Protein AF-A0A396GQY4-F1 (afdb_monomer)

Organism: Medicago truncatula (NCBI:txid3880)

Sequence (165 aa):
MDILKERCLISILEGRIVMHDLIQEMGHEIVHQECVNDPGKRSRLWKPDDIYEVLRKNKGTDAIQCIFLDTCKIKKIELHVETFKKMHNLRIIQFYNPSSPSRINSNVILPTFLKILPDDLKFLRWDSFPQRSLPLEFCPENLVKLDMPHSRLEQLWEGDQLFAF

InterPro domains:
  IPR011713 Leucine-rich repeat 3 [PF07725] (142-161)
  IPR032675 Leucine-rich repeat domain superfamily [G3DSA:3.80.10.10] (48-161)
  IPR044974 Disease resistance protein, plants [PTHR11017] (2-157)
  IPR058192 Disease resistance protein Roq1-like, winged-helix domain [PF23282] (2-33)

Mean predicted aligned error: 5.59 Å

Structure (mmCIF, N/CA/C/O backbone):
data_AF-A0A396GQY4-F1
#
_entry.id   AF-A0A396GQY4-F1
#
loop_
_atom_site.group_PDB
_atom_site.id
_atom_site.type_symbol
_atom_site.label_atom_id
_atom_site.label_alt_id
_atom_site.label_comp_id
_atom_site.label_asym_id
_atom_site.label_entity_id
_atom_site.label_seq_id
_atom_site.pdbx_PDB_ins_code
_atom_site.Cartn_x
_atom_site.Cartn_y
_atom_site.Cartn_z
_atom_site.occupancy
_atom_site.B_iso_or_equiv
_atom_site.auth_seq_id
_atom_site.auth_comp_id
_atom_site.auth_asym_id
_atom_site.auth_atom_id
_atom_site.pdbx_PDB_model_num
ATOM 1 N N . MET A 1 1 ? -22.174 -11.633 2.726 1.00 84.44 1 MET A N 1
ATOM 2 C CA . MET A 1 1 ? -22.526 -10.215 2.471 1.00 84.44 1 MET A CA 1
ATOM 3 C C . MET A 1 1 ? -23.872 -9.856 3.090 1.00 84.44 1 MET A C 1
ATOM 5 O O . MET A 1 1 ? -24.057 -8.705 3.464 1.00 84.44 1 MET A O 1
ATOM 9 N N . ASP A 1 2 ? -24.771 -10.828 3.250 1.00 90.75 2 ASP A N 1
ATOM 10 C CA . ASP A 1 2 ? -26.166 -10.622 3.660 1.00 90.75 2 ASP A CA 1
ATOM 11 C C . ASP A 1 2 ? -26.303 -9.947 5.027 1.00 90.75 2 ASP A C 1
ATOM 13 O O . ASP A 1 2 ? -26.997 -8.945 5.134 1.00 90.75 2 ASP A O 1
ATOM 17 N N . ILE A 1 3 ? -25.502 -10.357 6.017 1.00 95.00 3 ILE A N 1
ATOM 18 C CA . ILE A 1 3 ? -25.486 -9.745 7.360 1.00 95.00 3 ILE A CA 1
ATOM 19 C C . ILE A 1 3 ? -25.203 -8.231 7.313 1.00 95.00 3 ILE A C 1
ATOM 21 O O . ILE A 1 3 ? -25.785 -7.457 8.069 1.00 95.00 3 ILE A O 1
ATOM 25 N N . LEU A 1 4 ? -24.299 -7.778 6.437 1.00 93.69 4 LEU A N 1
ATOM 26 C CA . LEU A 1 4 ? -23.965 -6.352 6.330 1.00 93.6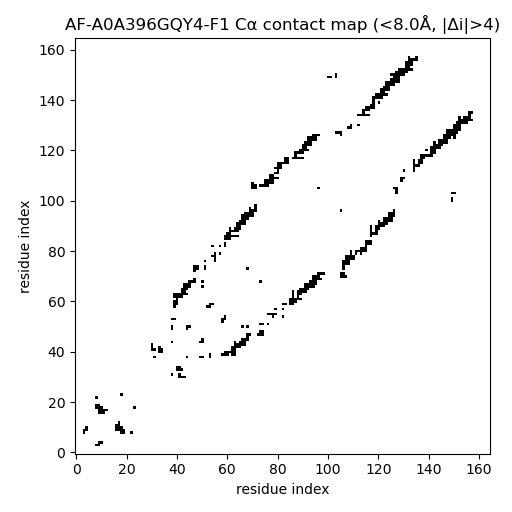9 4 LEU A CA 1
ATOM 27 C C . LEU A 1 4 ? -25.106 -5.556 5.681 1.00 93.69 4 LEU A C 1
ATOM 29 O O . LEU A 1 4 ? -25.333 -4.405 6.049 1.00 93.69 4 LEU A O 1
ATOM 33 N N . LYS A 1 5 ? -25.825 -6.177 4.738 1.00 92.25 5 LYS A N 1
ATOM 34 C CA . LYS A 1 5 ? -26.996 -5.597 4.075 1.00 92.25 5 LYS A CA 1
ATOM 35 C C . LYS A 1 5 ? -28.196 -5.530 5.025 1.00 92.25 5 LYS A C 1
ATOM 37 O O . LYS A 1 5 ? -28.841 -4.493 5.101 1.00 92.25 5 LYS A O 1
ATOM 42 N N . GLU A 1 6 ? -28.448 -6.592 5.788 1.00 94.75 6 GLU A N 1
ATOM 43 C CA . GLU A 1 6 ? -29.493 -6.652 6.824 1.00 94.75 6 GLU A CA 1
ATOM 44 C C . GLU A 1 6 ? -29.295 -5.592 7.911 1.00 94.75 6 GLU A C 1
ATOM 46 O O . GLU A 1 6 ? -30.260 -5.036 8.426 1.00 94.75 6 GLU A O 1
ATOM 51 N N . ARG A 1 7 ? -28.038 -5.271 8.234 1.00 93.31 7 ARG A N 1
ATOM 52 C CA . ARG A 1 7 ? -27.682 -4.213 9.191 1.00 93.31 7 ARG A CA 1
ATOM 53 C C . ARG A 1 7 ? -27.631 -2.811 8.576 1.00 93.31 7 ARG A C 1
ATOM 55 O O . ARG A 1 7 ? -27.166 -1.890 9.240 1.00 93.31 7 ARG A O 1
ATOM 62 N N . CYS A 1 8 ? -28.052 -2.649 7.321 1.00 90.06 8 CYS A N 1
ATOM 63 C CA . CYS A 1 8 ? -27.997 -1.387 6.576 1.00 90.06 8 CYS A CA 1
ATOM 64 C C . CYS A 1 8 ? -26.594 -0.746 6.534 1.00 90.06 8 CYS A C 1
ATOM 66 O O . CYS A 1 8 ? -26.471 0.464 6.354 1.00 90.06 8 CYS A O 1
ATOM 68 N N . LEU A 1 9 ? -25.526 -1.543 6.689 1.00 94.12 9 LEU A N 1
ATOM 69 C CA . LEU A 1 9 ? -24.147 -1.043 6.663 1.00 94.12 9 LEU A CA 1
ATOM 70 C C . LEU A 1 9 ? -23.629 -0.861 5.238 1.00 94.12 9 LEU A C 1
ATOM 72 O O . LEU A 1 9 ? -22.752 -0.038 4.984 1.00 94.12 9 LEU A O 1
ATOM 76 N N . ILE A 1 10 ? -24.172 -1.647 4.311 1.00 95.56 10 ILE A N 1
ATOM 77 C CA . ILE A 1 10 ? -23.881 -1.569 2.885 1.00 95.56 10 ILE A CA 1
ATOM 78 C C . ILE A 1 10 ? -25.174 -1.672 2.080 1.00 95.56 10 ILE A C 1
ATOM 80 O O . ILE A 1 10 ? -26.155 -2.275 2.510 1.00 95.56 10 ILE A O 1
ATOM 84 N N . SER A 1 11 ? -25.141 -1.130 0.872 1.00 94.38 11 SER A N 1
ATOM 85 C CA . SER A 1 11 ? -26.162 -1.285 -0.159 1.00 94.38 11 SER A CA 1
ATOM 86 C C . SER A 1 11 ? -25.523 -1.800 -1.444 1.00 94.38 11 SER A C 1
ATOM 88 O O . SER A 1 11 ? -24.313 -1.682 -1.631 1.00 94.38 11 SER A O 1
ATOM 90 N N . ILE A 1 12 ? -26.328 -2.380 -2.333 1.00 93.62 12 ILE A N 1
ATOM 91 C CA . ILE A 1 12 ? -25.877 -2.780 -3.668 1.00 93.62 12 ILE A CA 1
ATOM 92 C C . ILE A 1 12 ? -26.603 -1.902 -4.679 1.00 93.62 12 ILE A C 1
ATOM 94 O O . ILE A 1 12 ? -27.825 -1.984 -4.790 1.00 93.62 12 ILE A O 1
ATOM 98 N N . LEU A 1 13 ? -25.852 -1.076 -5.403 1.00 93.06 13 LEU A N 1
ATOM 99 C CA . LEU A 1 13 ? -26.356 -0.207 -6.463 1.00 93.06 13 LEU A CA 1
ATOM 100 C C . LEU A 1 13 ? -25.634 -0.571 -7.759 1.00 93.06 13 LEU A C 1
ATOM 102 O O . LEU A 1 13 ? -24.407 -0.551 -7.797 1.00 93.06 13 LEU A O 1
ATOM 106 N N . GLU A 1 14 ? -26.381 -0.954 -8.796 1.00 92.94 14 GLU A N 1
ATOM 107 C CA . GLU A 1 14 ? -25.821 -1.329 -10.110 1.00 92.94 14 GLU A CA 1
ATOM 108 C C . GLU A 1 14 ? -24.705 -2.395 -10.022 1.00 92.94 14 GLU A C 1
ATOM 110 O O . GLU A 1 14 ? -23.673 -2.319 -10.687 1.00 92.94 14 GLU A O 1
ATOM 115 N N . GLY A 1 15 ? -24.878 -3.383 -9.136 1.00 90.44 15 GLY A N 1
ATOM 116 C CA . GLY A 1 15 ? -23.888 -4.442 -8.901 1.00 90.44 15 GLY A CA 1
ATOM 117 C C . GLY A 1 15 ? -22.652 -4.008 -8.100 1.00 90.44 15 GLY A C 1
ATOM 118 O O . GLY A 1 15 ? -21.742 -4.811 -7.909 1.00 90.44 15 GLY A O 1
ATOM 119 N N . ARG A 1 16 ? -22.606 -2.766 -7.601 1.00 90.69 16 ARG A N 1
ATOM 120 C CA . ARG A 1 16 ? -21.515 -2.234 -6.773 1.00 90.69 16 ARG A CA 1
ATOM 121 C C . ARG A 1 16 ? -21.927 -2.145 -5.314 1.00 90.69 16 ARG A C 1
ATOM 123 O O . ARG A 1 16 ? -23.050 -1.760 -5.002 1.00 90.69 16 ARG A O 1
ATOM 130 N N . ILE A 1 17 ? -20.990 -2.455 -4.423 1.00 93.31 17 ILE A N 1
ATOM 131 C CA . ILE A 1 17 ? -21.160 -2.230 -2.988 1.00 93.31 17 ILE A CA 1
ATOM 132 C C . ILE A 1 17 ? -21.003 -0.733 -2.721 1.00 93.31 17 ILE A C 1
ATOM 134 O O . ILE A 1 17 ? -19.990 -0.137 -3.082 1.00 93.31 17 ILE A O 1
ATOM 138 N N . VAL A 1 18 ? -22.000 -0.143 -2.075 1.00 94.31 18 VAL A N 1
ATOM 139 C CA . VAL A 1 18 ? -22.020 1.256 -1.649 1.00 94.31 18 VAL A CA 1
ATOM 140 C C . VAL A 1 18 ? -22.153 1.292 -0.132 1.00 94.31 18 VAL A C 1
ATOM 142 O O . VAL A 1 18 ? -22.912 0.521 0.452 1.00 94.31 18 VAL A O 1
ATOM 145 N N . MET A 1 19 ? -21.410 2.185 0.510 1.00 95.38 19 MET A N 1
ATOM 146 C CA . MET A 1 19 ? -21.443 2.414 1.952 1.00 95.38 19 MET A CA 1
ATOM 147 C C . MET A 1 19 ? -21.691 3.901 2.198 1.00 95.38 19 MET A C 1
ATOM 149 O O . MET A 1 19 ? -21.119 4.729 1.490 1.00 95.38 19 MET A O 1
ATOM 153 N N . HIS A 1 20 ? -22.528 4.236 3.179 1.00 94.44 20 HIS A N 1
ATOM 154 C CA . HIS A 1 20 ? -22.770 5.625 3.577 1.00 94.44 20 HIS A CA 1
ATOM 155 C C . HIS A 1 20 ? -21.469 6.267 4.085 1.00 94.44 20 HIS A C 1
ATOM 157 O O . HIS A 1 20 ? -20.680 5.595 4.751 1.00 94.44 20 HIS A O 1
ATOM 163 N N . ASP A 1 21 ? -21.245 7.549 3.799 1.00 94.94 21 ASP A N 1
ATOM 164 C CA . ASP A 1 21 ? -20.024 8.277 4.180 1.00 94.94 21 ASP A CA 1
ATOM 165 C C . ASP A 1 21 ? -19.718 8.187 5.686 1.00 94.94 21 ASP A C 1
ATOM 167 O O . ASP A 1 21 ? -18.624 7.771 6.041 1.00 94.94 21 ASP A O 1
ATOM 171 N N . LEU A 1 22 ? -20.696 8.406 6.569 1.00 95.69 22 LEU A N 1
ATOM 172 C CA . LEU A 1 22 ? -20.559 8.249 8.024 1.00 95.69 22 LEU A CA 1
ATOM 173 C C . LEU A 1 22 ? -20.073 6.853 8.458 1.00 95.69 22 LEU A C 1
ATOM 175 O O . LEU A 1 22 ? -19.315 6.723 9.417 1.00 95.69 22 LEU A O 1
ATOM 179 N N . ILE A 1 23 ? -20.479 5.788 7.759 1.00 95.44 23 ILE A N 1
ATOM 180 C CA . ILE A 1 23 ? -20.015 4.423 8.060 1.00 95.44 23 ILE A CA 1
ATOM 181 C C . ILE A 1 23 ? -18.573 4.242 7.578 1.00 95.44 23 ILE A C 1
ATOM 183 O O . ILE A 1 23 ? -17.767 3.617 8.270 1.00 95.44 23 ILE A O 1
ATOM 187 N N . GLN A 1 24 ? -18.231 4.818 6.422 1.00 94.75 24 GLN A N 1
ATOM 188 C CA . GLN A 1 24 ? -16.850 4.844 5.940 1.00 94.75 24 GLN A CA 1
ATOM 189 C C . GLN A 1 24 ? -15.954 5.626 6.907 1.00 94.75 24 GLN A C 1
ATOM 191 O O . GLN A 1 24 ? -14.886 5.140 7.262 1.00 94.75 24 GLN A O 1
ATOM 196 N N . GLU A 1 25 ? -16.398 6.792 7.381 1.00 96.19 25 GLU A N 1
ATOM 197 C CA . GLU A 1 25 ? -15.702 7.614 8.375 1.00 96.19 25 GLU A CA 1
ATOM 198 C C . GLU A 1 25 ? -15.485 6.859 9.685 1.00 96.19 25 GLU A C 1
ATOM 200 O O . GLU A 1 25 ? -14.369 6.838 10.198 1.00 96.19 25 GLU A O 1
ATOM 205 N N . MET A 1 26 ? -16.502 6.152 10.179 1.00 96.31 26 MET A N 1
ATOM 206 C CA . MET A 1 26 ? -16.355 5.277 11.343 1.00 96.31 26 MET A CA 1
ATOM 207 C C . MET A 1 26 ? -15.311 4.174 11.100 1.00 96.31 26 MET A C 1
ATOM 209 O O . MET A 1 26 ? -14.458 3.929 11.952 1.00 96.31 26 MET A O 1
ATOM 213 N N . GLY A 1 27 ? -15.336 3.517 9.936 1.00 95.69 27 GLY A N 1
ATOM 214 C CA . GLY A 1 27 ? -14.338 2.506 9.571 1.00 95.69 27 GLY A CA 1
ATOM 215 C C . GLY A 1 27 ? -12.918 3.075 9.469 1.00 95.69 27 GLY A C 1
ATOM 216 O O . GLY A 1 27 ? -11.957 2.447 9.918 1.00 95.69 27 GLY A O 1
ATOM 217 N N . HIS A 1 28 ? -12.791 4.282 8.919 1.00 96.00 28 HIS A N 1
ATOM 218 C CA . HIS A 1 28 ? -11.543 5.032 8.850 1.00 96.00 28 HIS A CA 1
ATOM 219 C C . HIS A 1 28 ? -11.009 5.378 10.241 1.00 96.00 28 HIS A C 1
ATOM 221 O O . HIS A 1 28 ? -9.807 5.246 10.478 1.00 96.00 28 HIS A O 1
ATOM 227 N N . GLU A 1 29 ? -11.885 5.778 11.161 1.00 97.62 29 GLU A N 1
ATOM 228 C CA . GLU A 1 29 ? -11.510 6.117 12.530 1.00 97.62 29 GLU A CA 1
ATOM 229 C C . GLU A 1 29 ? -11.021 4.890 13.305 1.00 97.62 29 GLU A C 1
ATOM 231 O O . GLU A 1 29 ? -9.983 4.955 13.955 1.00 97.62 29 GLU A O 1
ATOM 236 N N . ILE A 1 30 ? -11.675 3.733 13.156 1.00 98.25 30 ILE A N 1
ATOM 237 C CA . ILE A 1 30 ? -11.219 2.475 13.775 1.00 98.25 30 ILE A CA 1
ATOM 238 C C . ILE A 1 30 ? -9.768 2.165 13.388 1.00 98.25 30 ILE A C 1
ATOM 240 O O . ILE A 1 30 ? -8.945 1.854 14.245 1.00 98.25 30 ILE A O 1
ATOM 244 N N . VAL A 1 31 ? -9.433 2.288 12.102 1.00 98.06 31 VAL A N 1
ATOM 245 C CA . VAL A 1 31 ? -8.065 2.046 11.628 1.00 98.06 31 VAL A CA 1
ATOM 246 C C . VAL A 1 31 ? -7.107 3.159 12.063 1.00 98.06 31 VAL A C 1
ATOM 248 O O . VAL A 1 31 ? -5.941 2.892 12.344 1.00 98.06 31 VAL A O 1
ATOM 251 N N . HIS A 1 32 ? -7.565 4.410 12.147 1.00 97.38 32 HIS A N 1
ATOM 252 C CA . HIS A 1 32 ? -6.754 5.495 12.698 1.00 97.38 32 HIS A CA 1
ATOM 253 C C . HIS A 1 32 ? -6.345 5.209 14.153 1.00 97.38 32 HIS A C 1
ATOM 255 O O . HIS A 1 32 ? -5.182 5.412 14.508 1.00 97.38 32 HIS A O 1
ATOM 261 N N . GLN A 1 33 ? -7.265 4.659 14.951 1.00 98.06 33 GLN A N 1
ATOM 262 C CA . GLN A 1 33 ? -7.047 4.292 16.352 1.00 98.06 33 GLN A CA 1
ATOM 263 C C . GLN A 1 33 ? -6.117 3.085 16.551 1.00 98.06 33 GLN A C 1
ATOM 265 O O . GLN A 1 33 ? -5.544 2.951 17.630 1.00 98.06 33 GLN A O 1
ATOM 270 N N . GLU A 1 34 ? -5.883 2.247 15.532 1.00 98.12 34 GLU A N 1
ATOM 271 C CA . GLU A 1 34 ? -4.867 1.180 15.609 1.00 98.12 34 GLU A CA 1
ATOM 272 C C . GLU A 1 34 ? -3.479 1.756 15.939 1.00 98.12 34 GLU A C 1
ATOM 274 O O . GLU A 1 34 ? -2.725 1.179 16.724 1.00 98.12 34 GLU A O 1
ATOM 279 N N . CYS A 1 35 ? -3.148 2.926 15.376 1.00 97.50 35 CYS A N 1
ATOM 280 C CA . CYS A 1 35 ? -2.005 3.720 15.810 1.00 97.50 35 CYS A CA 1
ATOM 281 C C . CYS A 1 35 ? -2.150 5.188 15.386 1.00 97.50 35 CYS A C 1
ATOM 283 O O . CYS A 1 35 ? -1.847 5.565 14.248 1.00 97.50 35 CYS A O 1
ATOM 285 N N . VAL A 1 36 ? -2.561 6.045 16.322 1.00 96.56 36 VAL A N 1
ATOM 286 C CA . VAL A 1 36 ? -2.820 7.471 16.053 1.00 96.56 36 VAL A CA 1
ATOM 287 C C . VAL A 1 36 ? -1.575 8.181 15.510 1.00 96.56 36 VAL A C 1
ATOM 289 O O . VAL A 1 36 ? -1.653 8.890 14.509 1.00 96.56 36 VAL A O 1
ATOM 292 N N . ASN A 1 37 ? -0.410 7.922 16.105 1.00 96.62 37 ASN A N 1
ATOM 293 C CA . ASN A 1 37 ? 0.820 8.675 15.832 1.00 96.62 37 ASN A CA 1
ATOM 294 C C . ASN A 1 37 ? 1.677 8.108 14.692 1.00 96.62 37 ASN A C 1
ATOM 296 O O . ASN A 1 37 ? 2.570 8.801 14.206 1.00 96.62 37 ASN A O 1
ATOM 300 N N . ASP A 1 38 ? 1.453 6.855 14.287 1.00 97.56 38 ASP A N 1
ATOM 301 C CA . ASP A 1 38 ? 2.287 6.187 13.288 1.00 97.56 38 ASP A CA 1
ATOM 302 C C . ASP A 1 38 ? 1.432 5.483 12.225 1.00 97.56 38 ASP A C 1
ATOM 304 O O . ASP A 1 38 ? 0.984 4.352 12.440 1.00 97.56 38 ASP A O 1
ATOM 308 N N . PRO A 1 39 ? 1.213 6.109 11.054 1.00 97.75 39 PRO A N 1
ATOM 309 C CA . PRO A 1 39 ? 0.490 5.465 9.962 1.00 97.75 39 PRO A CA 1
ATOM 310 C C . PRO A 1 39 ? 1.165 4.171 9.485 1.00 97.75 39 PRO A C 1
ATOM 312 O O . PRO A 1 39 ? 0.473 3.279 9.007 1.00 97.75 39 PRO A O 1
ATOM 315 N N . GLY A 1 40 ? 2.482 4.010 9.669 1.00 97.88 40 GLY A N 1
ATOM 316 C CA . GLY A 1 40 ? 3.203 2.797 9.275 1.00 97.88 40 GLY A CA 1
ATOM 317 C C . GLY A 1 40 ? 2.766 1.538 10.030 1.00 97.88 40 GLY A C 1
ATOM 318 O O . GLY A 1 40 ? 3.042 0.432 9.570 1.00 97.88 40 GLY A O 1
ATOM 319 N N . LYS A 1 41 ? 2.072 1.701 11.165 1.00 98.06 41 LYS A N 1
ATOM 320 C CA . LYS A 1 41 ? 1.576 0.623 12.035 1.00 98.06 41 LYS A CA 1
ATOM 321 C C . LYS A 1 41 ? 0.072 0.368 11.914 1.00 98.06 41 LYS A C 1
ATOM 323 O O . LYS A 1 41 ? -0.476 -0.393 12.704 1.00 98.06 41 LYS A O 1
ATOM 328 N N . ARG A 1 42 ? -0.601 1.008 10.956 1.00 98.56 42 ARG A N 1
ATOM 329 C CA . ARG A 1 42 ? -2.028 0.797 10.686 1.00 98.56 42 ARG A CA 1
ATOM 330 C C . ARG A 1 42 ? -2.216 -0.277 9.619 1.00 98.56 42 ARG A C 1
ATOM 332 O O . ARG A 1 42 ? -1.389 -0.437 8.727 1.00 98.56 42 ARG A O 1
ATOM 339 N N . SER A 1 4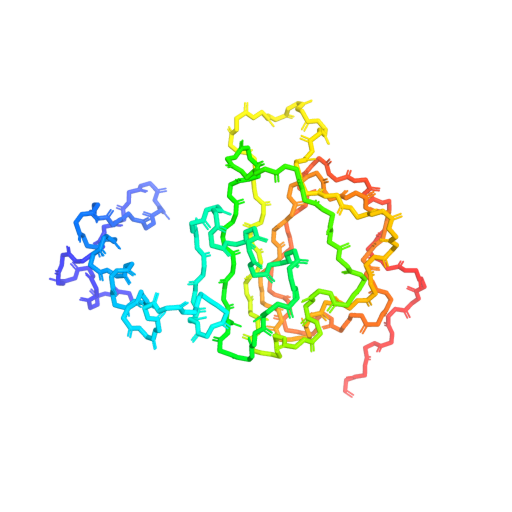3 ? -3.347 -0.961 9.668 1.00 98.38 43 SER A N 1
ATOM 340 C CA . SER A 1 43 ? -3.731 -2.033 8.756 1.00 98.38 43 SER A CA 1
ATOM 341 C C . SER A 1 43 ? -4.021 -1.545 7.345 1.00 98.38 43 SER A C 1
ATOM 343 O O . SER A 1 43 ? -3.814 -2.272 6.372 1.00 98.38 43 SER A O 1
ATOM 345 N N . ARG A 1 44 ? -4.520 -0.315 7.209 1.00 98.38 44 ARG A N 1
ATOM 346 C CA . ARG A 1 44 ? -4.976 0.252 5.938 1.00 98.38 44 ARG A CA 1
ATOM 347 C C . ARG A 1 44 ? -4.578 1.716 5.832 1.00 98.38 44 ARG A C 1
ATOM 349 O O . ARG A 1 44 ? -4.683 2.466 6.799 1.00 98.38 44 ARG A O 1
ATOM 356 N N . LEU A 1 45 ? -4.175 2.121 4.632 1.00 98.31 45 LEU A N 1
ATOM 357 C CA . LEU A 1 45 ? -3.827 3.500 4.310 1.00 98.31 45 LEU A CA 1
ATOM 358 C C . LEU A 1 45 ? -4.643 3.998 3.116 1.00 98.31 45 LEU A C 1
ATOM 360 O O . LEU A 1 45 ? -4.689 3.335 2.083 1.00 98.31 45 LEU A O 1
ATOM 364 N N . TRP A 1 46 ? -5.254 5.178 3.251 1.00 96.75 46 TRP A N 1
ATOM 365 C CA . TRP A 1 46 ? -5.981 5.863 2.166 1.00 96.75 46 TRP A CA 1
ATOM 366 C C . TRP A 1 46 ? -5.763 7.385 2.124 1.00 96.75 46 TRP A C 1
ATOM 368 O O . TRP A 1 46 ? -6.113 8.036 1.140 1.00 96.75 46 TRP A O 1
ATOM 378 N N . LYS A 1 47 ? -5.188 7.982 3.180 1.00 96.62 47 LYS A N 1
ATOM 379 C CA . LYS A 1 47 ? -4.872 9.417 3.227 1.00 96.62 47 LYS A CA 1
ATOM 380 C C . LYS A 1 47 ? -3.562 9.680 2.463 1.00 96.62 47 LYS A C 1
ATOM 382 O O . LYS A 1 47 ? -2.543 9.097 2.837 1.00 96.62 47 LYS A O 1
ATOM 387 N N . PRO A 1 48 ? -3.544 10.559 1.441 1.00 95.94 48 PRO A N 1
ATOM 388 C CA . PRO A 1 48 ? -2.347 10.797 0.629 1.00 95.94 48 PRO A CA 1
ATOM 389 C C . PRO A 1 48 ? -1.115 11.243 1.426 1.00 95.94 48 PRO A C 1
ATOM 391 O O . PRO A 1 48 ? -0.018 10.775 1.135 1.00 95.94 48 PRO A O 1
ATOM 394 N N . ASP A 1 49 ? -1.279 12.099 2.440 1.00 96.19 49 ASP A N 1
ATOM 395 C CA . ASP A 1 49 ? -0.158 12.567 3.270 1.00 96.19 49 ASP A CA 1
ATOM 396 C C . ASP A 1 49 ? 0.426 11.449 4.153 1.00 96.19 49 ASP A C 1
ATOM 398 O O . ASP A 1 49 ? 1.647 11.315 4.239 1.00 96.19 49 ASP A O 1
ATOM 402 N N . ASP A 1 50 ? -0.420 10.593 4.739 1.00 97.19 50 ASP A N 1
ATOM 403 C CA . ASP A 1 50 ? 0.031 9.432 5.521 1.00 97.19 50 ASP A CA 1
ATOM 404 C C . ASP A 1 50 ? 0.801 8.448 4.630 1.00 97.19 50 ASP A C 1
ATOM 406 O O . ASP A 1 50 ? 1.887 7.990 4.987 1.00 97.19 50 ASP A O 1
ATOM 410 N N . ILE A 1 51 ? 0.266 8.156 3.439 1.00 97.62 51 ILE A N 1
ATOM 411 C CA . ILE A 1 51 ? 0.915 7.281 2.455 1.00 97.62 51 ILE A CA 1
ATOM 412 C C . ILE A 1 51 ? 2.254 7.876 2.018 1.00 97.62 51 ILE A C 1
ATOM 414 O O . ILE A 1 51 ? 3.255 7.163 1.982 1.00 97.62 51 ILE A O 1
ATOM 418 N N . TYR A 1 52 ? 2.299 9.177 1.726 1.00 96.38 52 TYR A N 1
ATOM 419 C CA . TYR A 1 52 ? 3.532 9.863 1.350 1.00 96.38 52 TYR A CA 1
ATOM 420 C C . TYR A 1 52 ? 4.614 9.701 2.421 1.00 96.38 52 TYR A C 1
ATOM 422 O O . TYR A 1 52 ? 5.739 9.315 2.106 1.00 96.38 52 TYR A O 1
ATOM 430 N N . GLU A 1 53 ? 4.278 9.942 3.689 1.00 95.62 53 GLU A N 1
ATOM 431 C CA . GLU A 1 53 ? 5.221 9.808 4.800 1.00 95.62 53 GLU A CA 1
ATOM 432 C C . GLU A 1 53 ? 5.688 8.362 5.003 1.00 95.62 53 GLU A C 1
ATOM 434 O O . GLU A 1 53 ? 6.883 8.131 5.218 1.00 95.62 53 GLU A O 1
ATOM 439 N N . VAL A 1 54 ? 4.778 7.388 4.897 1.00 97.00 54 VAL A N 1
ATOM 440 C CA . VAL A 1 54 ? 5.099 5.959 5.036 1.00 97.00 54 VAL A CA 1
ATOM 441 C C . VAL A 1 54 ? 6.023 5.487 3.917 1.00 97.00 54 VAL A C 1
ATOM 443 O O . VAL A 1 54 ? 7.062 4.883 4.198 1.00 97.00 54 VAL A O 1
ATOM 446 N N . LEU A 1 55 ? 5.672 5.776 2.662 1.00 95.06 55 LEU A N 1
ATOM 447 C CA . LEU A 1 55 ? 6.411 5.303 1.494 1.00 95.06 55 LEU A CA 1
ATOM 448 C C . LEU A 1 55 ? 7.757 6.023 1.349 1.00 95.06 55 LEU A C 1
ATOM 450 O O . LEU A 1 55 ? 8.777 5.369 1.157 1.00 95.06 55 LEU A O 1
ATOM 454 N N . ARG A 1 56 ? 7.803 7.353 1.520 1.00 93.06 56 ARG A N 1
ATOM 455 C CA . ARG A 1 56 ? 9.036 8.141 1.329 1.00 93.06 56 ARG A CA 1
ATOM 456 C C . ARG A 1 56 ? 10.101 7.804 2.364 1.00 93.06 56 ARG A C 1
ATOM 458 O O . ARG A 1 56 ? 11.289 7.833 2.060 1.00 93.06 56 ARG A O 1
ATOM 465 N N . LYS A 1 57 ? 9.687 7.529 3.604 1.00 92.56 57 LYS A N 1
ATOM 466 C CA . LYS A 1 57 ? 10.598 7.214 4.715 1.00 92.56 57 LYS A CA 1
ATOM 467 C C . LYS A 1 57 ? 10.788 5.707 4.918 1.00 92.56 57 LYS A C 1
ATOM 469 O O . LYS A 1 57 ? 11.422 5.328 5.899 1.00 92.56 57 LYS A O 1
ATOM 474 N N . ASN A 1 58 ? 10.240 4.859 4.036 1.00 92.12 58 ASN A N 1
ATOM 475 C CA . ASN A 1 58 ? 10.239 3.396 4.169 1.00 92.12 58 ASN A CA 1
ATOM 476 C C . ASN A 1 58 ? 9.826 2.929 5.584 1.00 92.12 58 ASN A C 1
ATOM 478 O O . ASN A 1 58 ? 10.464 2.060 6.187 1.00 92.12 58 ASN A O 1
ATOM 482 N N . LYS A 1 59 ? 8.770 3.551 6.128 1.00 95.25 59 LYS A N 1
ATOM 483 C CA . LYS A 1 59 ? 8.212 3.278 7.467 1.00 95.25 59 LYS A CA 1
ATOM 484 C C . LYS A 1 59 ? 7.130 2.198 7.470 1.00 95.25 59 LYS A C 1
ATOM 486 O O . LYS A 1 59 ? 6.526 1.952 8.508 1.00 95.25 59 LYS A O 1
ATOM 491 N N . GLY A 1 60 ? 6.864 1.584 6.320 1.00 95.69 60 GLY A N 1
ATOM 492 C CA . GLY A 1 60 ? 5.933 0.468 6.239 1.00 95.69 60 GLY A CA 1
ATOM 493 C C . GLY A 1 60 ? 6.331 -0.669 7.167 1.00 95.69 60 GLY A C 1
ATOM 494 O O . GLY A 1 60 ? 7.519 -0.963 7.310 1.00 95.69 60 GLY A O 1
ATOM 495 N N . THR A 1 61 ? 5.330 -1.284 7.785 1.00 97.38 61 THR A N 1
ATOM 496 C CA . THR A 1 61 ? 5.498 -2.460 8.638 1.00 97.38 61 THR A CA 1
ATOM 497 C C . THR A 1 61 ? 4.527 -3.553 8.213 1.00 97.38 61 THR A C 1
ATOM 499 O O . THR A 1 61 ? 3.591 -3.300 7.450 1.00 97.38 61 THR A O 1
ATOM 502 N N . ASP A 1 62 ? 4.696 -4.740 8.785 1.00 97.19 62 ASP A N 1
ATOM 503 C CA . ASP A 1 62 ? 3.809 -5.888 8.587 1.00 97.19 62 ASP A CA 1
ATOM 504 C C . ASP A 1 62 ? 2.379 -5.656 9.074 1.00 97.19 62 ASP A C 1
ATOM 506 O O . ASP A 1 62 ? 1.498 -6.464 8.796 1.00 97.19 62 ASP A O 1
ATOM 510 N N . ALA A 1 63 ? 2.109 -4.558 9.784 1.00 98.06 63 ALA A N 1
ATOM 511 C CA . ALA A 1 63 ? 0.740 -4.172 10.083 1.00 98.06 63 ALA A CA 1
ATOM 512 C C . ALA A 1 63 ? -0.041 -3.843 8.801 1.00 98.06 63 ALA A C 1
ATOM 514 O O . ALA A 1 63 ? -1.224 -4.165 8.724 1.00 98.06 63 ALA A O 1
ATOM 515 N N . ILE A 1 64 ? 0.606 -3.232 7.799 1.00 98.50 64 ILE A N 1
ATOM 516 C CA . ILE A 1 64 ? -0.059 -2.727 6.595 1.00 98.50 64 ILE A CA 1
ATOM 517 C C . ILE A 1 64 ? -0.500 -3.891 5.710 1.00 98.50 64 ILE A C 1
ATOM 519 O O . ILE A 1 64 ? 0.313 -4.641 5.179 1.00 98.50 64 ILE A O 1
ATOM 523 N N . GLN A 1 65 ? -1.808 -3.970 5.483 1.00 98.44 65 GLN A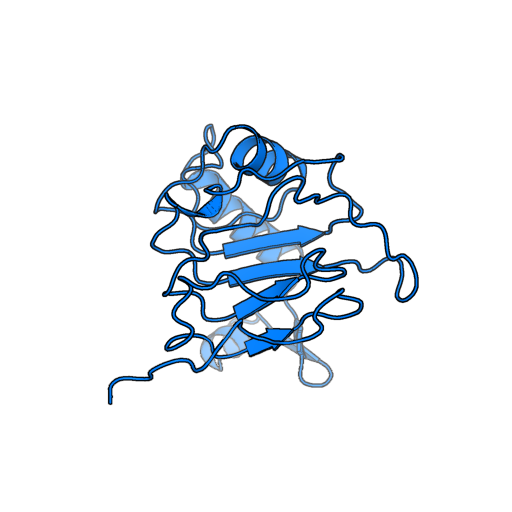 N 1
ATOM 524 C CA . GLN A 1 65 ? -2.443 -4.953 4.611 1.00 98.44 65 GLN A CA 1
ATOM 525 C C . GLN A 1 65 ? -2.971 -4.342 3.315 1.00 98.44 65 GLN A C 1
ATOM 527 O O . GLN A 1 65 ? -3.068 -5.045 2.309 1.00 98.44 65 GLN A O 1
ATOM 532 N N . CYS A 1 66 ? -3.344 -3.056 3.314 1.00 98.44 66 CYS A N 1
ATOM 533 C CA . CYS A 1 66 ? -3.868 -2.394 2.117 1.00 98.44 66 CYS A CA 1
ATOM 534 C C . CYS A 1 66 ? -3.378 -0.951 1.971 1.00 98.44 66 CYS A C 1
ATOM 536 O O . CYS A 1 66 ? -3.379 -0.188 2.941 1.00 98.44 66 CYS A O 1
ATOM 538 N N . ILE A 1 67 ? -3.079 -0.551 0.735 1.00 98.25 67 ILE A N 1
ATOM 539 C CA . ILE A 1 67 ? -2.767 0.834 0.376 1.00 98.25 67 ILE A CA 1
ATOM 540 C C . ILE A 1 67 ? -3.658 1.268 -0.788 1.00 98.25 67 ILE A C 1
ATOM 542 O O . ILE A 1 67 ? -3.583 0.713 -1.884 1.00 98.25 67 ILE A O 1
ATOM 546 N N . PHE A 1 68 ? -4.467 2.296 -0.550 1.00 97.38 68 PHE A N 1
ATOM 547 C CA . PHE A 1 68 ? -5.361 2.913 -1.523 1.00 97.38 68 PHE A CA 1
ATOM 548 C C . PHE A 1 68 ? -4.891 4.338 -1.799 1.00 97.38 68 PHE A C 1
ATOM 550 O O . PHE A 1 68 ? -4.981 5.207 -0.938 1.00 97.38 68 PHE A O 1
ATOM 557 N N . LEU A 1 69 ? -4.380 4.597 -2.997 1.00 96.25 69 LEU A N 1
ATOM 558 C CA . LEU A 1 69 ? -3.768 5.873 -3.334 1.00 96.25 69 LEU A CA 1
ATOM 559 C C . LEU A 1 69 ? -4.410 6.489 -4.571 1.00 96.25 69 LEU A C 1
ATOM 561 O O . LEU A 1 69 ? -4.227 6.009 -5.689 1.00 96.25 69 LEU A O 1
ATOM 565 N N . ASP A 1 70 ? -5.086 7.615 -4.362 1.00 93.31 70 ASP A N 1
ATOM 566 C CA . ASP A 1 70 ? -5.388 8.560 -5.431 1.00 93.31 70 ASP A CA 1
ATOM 567 C C . ASP A 1 70 ? -4.097 9.306 -5.795 1.00 93.31 70 ASP A C 1
ATOM 569 O O . ASP A 1 70 ? -3.651 10.227 -5.101 1.00 93.31 70 ASP A O 1
ATOM 573 N N . THR A 1 71 ? -3.472 8.876 -6.887 1.00 91.19 71 THR A N 1
ATOM 574 C CA . THR A 1 71 ? -2.177 9.397 -7.347 1.00 91.19 71 THR A CA 1
ATOM 575 C C . THR A 1 71 ? -2.233 10.870 -7.754 1.00 91.19 71 THR A C 1
ATOM 577 O O . THR A 1 71 ? -1.192 11.520 -7.805 1.00 91.19 71 THR A O 1
ATOM 580 N N . CYS A 1 72 ? -3.422 11.440 -7.980 1.00 87.25 72 CYS A N 1
ATOM 581 C CA . CYS A 1 72 ? -3.5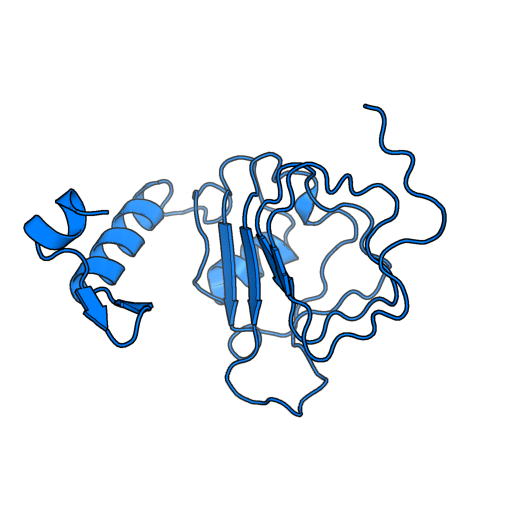76 12.868 -8.265 1.00 87.25 72 CYS A CA 1
ATOM 582 C C . CYS A 1 72 ? -3.485 13.741 -7.012 1.00 87.25 72 CYS A C 1
ATOM 584 O O . CYS A 1 72 ? -3.180 14.927 -7.116 1.00 87.25 72 CYS A O 1
ATOM 586 N N . LYS A 1 73 ? -3.748 13.169 -5.833 1.00 91.75 73 LYS A N 1
ATOM 587 C CA . LYS A 1 73 ? -3.791 13.906 -4.561 1.00 91.75 73 LYS A CA 1
ATOM 588 C C . LYS A 1 73 ? -2.497 13.828 -3.763 1.00 91.75 73 LYS A C 1
ATOM 590 O O . LYS A 1 73 ? -2.339 14.562 -2.792 1.00 91.75 73 LYS A O 1
ATOM 595 N N . ILE A 1 74 ? -1.577 12.946 -4.144 1.00 93.00 74 ILE A N 1
ATOM 596 C CA . ILE A 1 74 ? -0.281 12.825 -3.479 1.00 93.00 74 ILE A CA 1
ATOM 597 C C . ILE A 1 74 ? 0.742 13.782 -4.084 1.00 93.00 74 ILE A C 1
ATOM 599 O O . ILE A 1 74 ? 0.749 14.034 -5.290 1.00 93.00 74 ILE A O 1
ATOM 603 N N . LYS A 1 75 ? 1.641 14.291 -3.239 1.00 92.00 75 LYS A N 1
ATOM 604 C CA . LYS A 1 75 ? 2.855 14.981 -3.687 1.00 92.00 75 LYS A CA 1
ATOM 605 C C . LYS A 1 75 ? 3.721 14.017 -4.498 1.00 92.00 75 LYS A C 1
ATOM 607 O O . LYS A 1 75 ? 3.698 12.810 -4.268 1.00 92.00 75 LYS A O 1
ATOM 612 N N . LYS A 1 76 ? 4.520 14.560 -5.417 1.00 91.62 76 LYS A N 1
ATOM 613 C CA . LYS A 1 76 ? 5.490 13.776 -6.188 1.00 91.62 76 LYS A CA 1
ATOM 614 C C . LYS A 1 76 ? 6.388 12.979 -5.233 1.00 91.62 76 LYS A C 1
ATOM 616 O O . LYS A 1 76 ? 7.036 13.572 -4.372 1.00 91.62 76 LYS A O 1
ATOM 621 N N . ILE A 1 77 ? 6.399 11.659 -5.376 1.00 91.56 77 ILE A N 1
ATOM 622 C CA . ILE A 1 77 ? 7.135 10.728 -4.525 1.00 91.56 77 ILE A CA 1
ATOM 623 C C . ILE A 1 77 ? 7.938 9.753 -5.378 1.00 91.56 77 ILE A C 1
ATOM 625 O O . ILE A 1 77 ? 7.431 9.184 -6.342 1.00 91.56 77 ILE A O 1
ATOM 629 N N . GLU A 1 78 ? 9.193 9.557 -4.993 1.00 90.94 78 GLU A N 1
ATOM 630 C CA . GLU A 1 78 ? 10.064 8.531 -5.552 1.00 90.94 78 GLU A CA 1
ATOM 631 C C . GLU A 1 78 ? 10.068 7.334 -4.606 1.00 90.94 78 GLU A C 1
ATOM 633 O O . GLU A 1 78 ? 10.430 7.465 -3.434 1.00 90.94 78 GLU A O 1
ATOM 638 N N . LEU A 1 79 ? 9.615 6.181 -5.097 1.00 91.00 79 LEU A N 1
ATOM 639 C CA . LEU A 1 79 ? 9.637 4.950 -4.317 1.00 91.00 79 LEU A CA 1
ATOM 640 C C . LEU A 1 79 ? 11.033 4.331 -4.360 1.00 91.00 79 LEU A C 1
ATOM 642 O O . LEU A 1 79 ? 11.699 4.303 -5.397 1.00 91.00 79 LEU A O 1
ATOM 646 N N . HIS A 1 80 ? 11.459 3.810 -3.216 1.00 89.19 80 HIS A N 1
ATOM 647 C CA . HIS A 1 80 ? 12.689 3.049 -3.098 1.00 89.19 80 HIS A CA 1
ATOM 648 C C . HIS A 1 80 ? 12.489 1.636 -3.664 1.00 89.19 80 HIS A C 1
ATOM 650 O O . HIS A 1 80 ? 11.403 1.063 -3.587 1.00 89.19 80 HIS A O 1
ATOM 656 N N . VAL A 1 81 ? 13.560 1.021 -4.172 1.00 87.56 81 VAL A N 1
ATOM 657 C CA . VAL A 1 81 ? 13.507 -0.322 -4.789 1.00 87.56 81 VAL A CA 1
ATOM 658 C C . VAL A 1 81 ? 13.021 -1.426 -3.841 1.00 87.56 81 VAL A C 1
ATOM 660 O O . VAL A 1 81 ? 12.533 -2.456 -4.297 1.00 87.56 81 VAL A O 1
ATOM 663 N N . GLU A 1 82 ? 13.126 -1.185 -2.532 1.00 88.75 82 GLU A N 1
ATOM 664 C CA . GLU A 1 82 ? 12.689 -2.074 -1.447 1.00 88.75 82 GLU A CA 1
ATOM 665 C C . GLU A 1 82 ? 11.503 -1.505 -0.642 1.00 88.75 82 GLU A C 1
ATOM 667 O O . GLU A 1 82 ? 11.301 -1.894 0.507 1.00 88.75 82 GLU A O 1
ATOM 672 N N . THR A 1 83 ? 10.728 -0.556 -1.186 1.00 91.19 83 THR A N 1
ATOM 673 C CA . THR A 1 83 ? 9.664 0.137 -0.429 1.00 91.19 83 THR A CA 1
ATOM 674 C C . THR A 1 83 ? 8.671 -0.815 0.246 1.00 91.19 83 THR A C 1
ATOM 676 O O . THR A 1 83 ? 8.254 -0.554 1.374 1.00 91.19 83 THR A O 1
ATOM 679 N N . PHE A 1 84 ? 8.330 -1.935 -0.394 1.00 93.31 84 PHE A N 1
ATOM 680 C CA . PHE A 1 84 ? 7.370 -2.906 0.141 1.00 93.31 84 PHE A CA 1
ATOM 681 C C . PHE A 1 84 ? 8.012 -4.057 0.929 1.00 93.31 84 PHE A C 1
ATOM 683 O O . PHE A 1 84 ? 7.299 -4.890 1.477 1.00 93.31 84 PHE A O 1
ATOM 690 N N . LYS A 1 85 ? 9.346 -4.094 1.050 1.00 92.00 85 LYS A N 1
ATOM 691 C CA . LYS A 1 85 ? 10.087 -5.225 1.637 1.00 92.00 85 LYS A CA 1
ATOM 692 C C . LYS A 1 85 ? 9.711 -5.534 3.089 1.00 92.00 85 LYS A C 1
ATOM 694 O O . LYS A 1 85 ? 9.839 -6.675 3.498 1.00 92.00 85 LYS A O 1
ATOM 699 N N . LYS A 1 86 ? 9.274 -4.530 3.859 1.00 94.50 86 LYS A N 1
ATOM 700 C CA . LYS A 1 86 ? 8.881 -4.655 5.279 1.00 94.50 86 LYS A CA 1
ATOM 701 C C . LYS A 1 86 ? 7.367 -4.771 5.499 1.00 94.50 86 LYS A C 1
ATOM 703 O O . LYS A 1 86 ? 6.907 -4.557 6.613 1.00 94.50 86 LYS A O 1
ATOM 708 N N . MET A 1 87 ? 6.586 -4.946 4.434 1.00 96.31 87 MET A N 1
ATOM 709 C CA . MET A 1 87 ? 5.126 -5.029 4.499 1.00 96.31 87 MET A CA 1
ATOM 710 C C . MET A 1 87 ? 4.694 -6.440 4.091 1.00 96.31 87 MET A C 1
ATOM 712 O O . MET A 1 87 ? 4.032 -6.619 3.071 1.00 96.31 87 MET A O 1
ATOM 716 N N . HIS A 1 88 ? 5.112 -7.453 4.852 1.00 93.88 88 HIS A N 1
ATOM 717 C CA . HIS A 1 88 ? 4.937 -8.859 4.476 1.00 93.88 88 HIS A CA 1
ATOM 718 C C . HIS A 1 88 ? 3.458 -9.259 4.355 1.00 93.88 88 HIS A C 1
ATOM 720 O O . HIS A 1 88 ? 3.112 -10.054 3.494 1.00 93.88 88 HIS A O 1
ATOM 726 N N . ASN A 1 89 ? 2.567 -8.629 5.130 1.00 96.69 89 ASN A N 1
ATOM 727 C CA . ASN A 1 89 ? 1.122 -8.891 5.086 1.00 96.69 89 ASN A CA 1
ATOM 728 C C . ASN A 1 89 ? 0.359 -8.026 4.064 1.00 96.69 89 ASN A C 1
ATOM 730 O O . ASN A 1 89 ? -0.875 -7.944 4.124 1.00 96.69 89 ASN A O 1
ATOM 734 N N . LEU A 1 90 ? 1.055 -7.333 3.157 1.00 97.69 90 LEU A N 1
ATOM 735 C CA . LEU A 1 90 ? 0.423 -6.456 2.177 1.00 97.69 90 LEU A CA 1
ATOM 736 C C . LEU A 1 90 ? -0.308 -7.279 1.113 1.00 97.69 90 LEU A C 1
ATOM 738 O O . LEU A 1 90 ? 0.295 -7.993 0.322 1.00 97.69 90 LEU A O 1
ATOM 742 N N . ARG A 1 91 ? -1.631 -7.125 1.066 1.00 97.94 91 ARG A N 1
ATOM 743 C CA . ARG A 1 91 ? -2.528 -7.904 0.201 1.00 97.94 91 ARG A CA 1
ATOM 744 C C . ARG A 1 91 ? -3.154 -7.085 -0.918 1.00 97.94 91 ARG A C 1
ATOM 746 O O . ARG A 1 91 ? -3.603 -7.661 -1.909 1.00 97.94 91 ARG A O 1
ATOM 753 N N . ILE A 1 92 ? -3.248 -5.766 -0.750 1.00 98.44 92 ILE A N 1
ATOM 754 C CA . ILE A 1 92 ? -3.887 -4.868 -1.717 1.00 98.44 92 ILE A CA 1
ATOM 755 C C . ILE A 1 92 ? -3.019 -3.633 -1.933 1.00 98.44 92 ILE A C 1
ATOM 757 O O . ILE A 1 92 ? -2.791 -2.852 -1.008 1.00 98.44 92 ILE A O 1
ATOM 761 N N . ILE A 1 93 ? -2.615 -3.416 -3.180 1.00 97.69 93 ILE A N 1
ATOM 762 C CA . ILE A 1 93 ? -2.100 -2.133 -3.658 1.00 97.69 93 ILE A CA 1
ATOM 763 C C . ILE A 1 93 ? -3.080 -1.624 -4.705 1.00 97.69 93 ILE A C 1
ATOM 765 O O . ILE A 1 93 ? -3.364 -2.308 -5.687 1.00 97.69 93 ILE A O 1
ATOM 769 N N . GLN A 1 94 ? -3.605 -0.423 -4.495 1.00 97.19 94 GLN A N 1
ATOM 770 C CA . GLN A 1 94 ? -4.479 0.240 -5.448 1.00 97.19 94 GLN A CA 1
ATOM 771 C C . GLN A 1 94 ? -4.028 1.680 -5.643 1.00 97.19 94 GLN A C 1
ATOM 773 O O . GLN A 1 94 ? -4.468 2.586 -4.938 1.00 97.19 94 GLN A O 1
ATOM 778 N N . PHE A 1 95 ? -3.142 1.892 -6.609 1.00 95.31 95 PHE A N 1
ATOM 779 C CA . PHE A 1 95 ? -2.723 3.217 -7.049 1.00 95.31 95 PHE A CA 1
ATOM 780 C C . PHE A 1 95 ? -3.522 3.556 -8.297 1.00 95.31 95 PHE A C 1
ATOM 782 O O . PHE A 1 95 ? -3.366 2.911 -9.329 1.00 95.31 95 PHE A O 1
ATOM 789 N N . TYR A 1 96 ? -4.420 4.529 -8.184 1.00 92.50 96 TYR A N 1
ATOM 790 C CA . TYR A 1 96 ? -5.351 4.867 -9.251 1.00 92.50 96 TYR A CA 1
ATOM 791 C C . TYR A 1 96 ? -5.339 6.358 -9.569 1.00 92.50 96 TYR A C 1
ATOM 793 O O . TYR A 1 96 ? -4.932 7.193 -8.755 1.00 92.50 96 TYR A O 1
ATOM 801 N N . ASN A 1 97 ? -5.772 6.691 -10.780 1.00 88.88 97 ASN A N 1
ATOM 802 C CA . ASN A 1 97 ? -5.908 8.058 -11.252 1.00 88.88 97 ASN A CA 1
ATOM 803 C C . ASN A 1 97 ? -7.349 8.295 -11.737 1.00 88.88 97 ASN A C 1
ATOM 805 O O . ASN A 1 97 ? -7.690 7.915 -12.856 1.00 88.88 97 ASN A O 1
ATOM 809 N N . PRO A 1 98 ? -8.214 8.932 -10.925 1.00 82.62 98 PRO A N 1
ATOM 810 C CA . PRO A 1 98 ? -9.594 9.193 -11.324 1.00 82.62 98 PRO A CA 1
ATOM 811 C C . PRO A 1 98 ? -9.720 10.378 -12.295 1.00 82.62 98 PRO A C 1
ATOM 813 O O . PRO A 1 98 ? -10.723 10.495 -12.992 1.00 82.62 98 PRO A O 1
ATOM 816 N N . SER A 1 99 ? -8.727 11.275 -12.331 1.00 72.44 99 SER A N 1
ATOM 817 C CA . SER A 1 99 ? -8.844 12.583 -12.988 1.00 72.44 99 SER A CA 1
ATOM 818 C C . SER A 1 99 ? -8.410 12.583 -14.452 1.00 72.44 99 SER A C 1
ATOM 820 O O . SER A 1 99 ? -8.565 13.602 -15.127 1.00 72.44 99 SER A O 1
ATOM 822 N N . SER A 1 100 ? -7.838 11.494 -14.977 1.00 62.53 100 SER A N 1
ATOM 823 C CA . SER A 1 100 ? -7.501 11.451 -16.396 1.00 62.53 100 SER A CA 1
ATOM 824 C C . SER A 1 100 ? -7.250 10.041 -16.940 1.00 62.53 100 SER A C 1
ATOM 826 O O . SER A 1 100 ? -6.261 9.420 -16.558 1.00 62.53 100 SER A O 1
ATOM 828 N N . PRO A 1 101 ? -8.036 9.588 -17.932 1.00 55.50 101 PRO A N 1
ATOM 829 C CA . PRO A 1 101 ? -7.697 8.416 -18.742 1.00 55.50 101 PRO A CA 1
ATOM 830 C C . PRO A 1 101 ? -6.584 8.695 -19.778 1.00 55.50 101 PRO A C 1
ATOM 832 O O . PRO A 1 101 ? -6.276 7.838 -20.598 1.00 55.50 101 PRO A O 1
ATOM 835 N N . SER A 1 102 ? -5.998 9.901 -19.807 1.00 54.97 102 SER A N 1
ATOM 836 C CA . SER A 1 102 ? -5.011 10.321 -20.818 1.00 54.97 102 SER A CA 1
ATOM 837 C C . SER A 1 102 ? -3.721 10.928 -20.248 1.00 54.97 102 SER A C 1
ATOM 839 O O . SER A 1 102 ? -2.781 11.185 -21.002 1.00 54.97 102 SER A O 1
ATOM 841 N N . ARG A 1 103 ? -3.615 11.141 -18.927 1.00 56.88 103 ARG A N 1
ATOM 842 C CA . ARG A 1 103 ? -2.369 11.594 -18.287 1.00 56.88 103 ARG A CA 1
ATOM 843 C C . ARG A 1 103 ? -1.493 10.396 -17.934 1.00 56.88 103 ARG A C 1
ATOM 845 O O . ARG A 1 103 ? -1.730 9.685 -16.966 1.00 56.88 103 ARG A O 1
ATOM 852 N N . ILE A 1 104 ? -0.401 10.271 -18.679 1.00 58.16 104 ILE A N 1
ATOM 853 C CA . ILE A 1 104 ? 0.680 9.297 -18.457 1.00 58.16 104 ILE A CA 1
ATOM 854 C C . ILE A 1 104 ? 1.480 9.618 -17.174 1.00 58.16 104 ILE A C 1
ATOM 856 O O . ILE A 1 104 ? 2.231 8.790 -16.667 1.00 58.16 104 ILE A O 1
ATOM 860 N N . ASN A 1 105 ? 1.319 10.820 -16.612 1.00 64.62 105 ASN A N 1
ATOM 861 C CA . ASN A 1 105 ? 2.154 11.291 -15.512 1.00 64.62 105 ASN A CA 1
ATOM 862 C C . ASN A 1 105 ? 1.519 10.951 -14.160 1.00 64.62 105 ASN A C 1
ATOM 864 O O . ASN A 1 105 ? 0.595 11.629 -13.712 1.00 64.62 105 ASN A O 1
ATOM 868 N N . SER A 1 106 ? 2.043 9.908 -13.518 1.00 77.62 106 SER A N 1
ATOM 869 C CA . SER A 1 106 ? 1.799 9.609 -12.107 1.00 77.62 106 SER A CA 1
ATOM 870 C C . SER A 1 106 ? 2.700 10.470 -11.218 1.00 77.62 106 SER A C 1
ATOM 872 O O . SER A 1 106 ? 3.867 10.702 -11.541 1.00 77.62 106 SER A O 1
ATOM 874 N N . ASN A 1 107 ? 2.181 10.912 -10.069 1.00 85.56 107 ASN A N 1
ATOM 875 C CA . ASN A 1 107 ? 3.013 11.514 -9.021 1.00 85.56 107 ASN A CA 1
ATOM 876 C C . ASN A 1 107 ? 3.854 10.463 -8.278 1.00 85.56 107 ASN A C 1
ATOM 878 O O . ASN A 1 107 ? 4.727 10.832 -7.498 1.00 85.56 107 ASN A O 1
ATOM 882 N N . VAL A 1 108 ? 3.620 9.172 -8.522 1.00 86.81 108 VAL A N 1
ATOM 883 C CA . VAL A 1 108 ? 4.436 8.070 -8.010 1.00 86.81 108 VAL A CA 1
ATOM 884 C C . VAL A 1 108 ? 5.462 7.685 -9.068 1.00 86.81 108 VAL A C 1
ATOM 886 O O . VAL A 1 108 ? 5.104 7.273 -10.170 1.00 86.81 108 VAL A O 1
ATOM 889 N N . ILE A 1 109 ? 6.740 7.821 -8.731 1.00 85.00 109 ILE A N 1
ATOM 890 C CA . ILE A 1 109 ? 7.859 7.603 -9.646 1.00 85.00 109 ILE A CA 1
ATOM 891 C C . ILE A 1 109 ? 8.739 6.485 -9.112 1.00 85.00 109 ILE A C 1
ATOM 893 O O . ILE A 1 109 ? 8.984 6.378 -7.912 1.00 85.00 109 ILE A O 1
ATOM 897 N N . LEU A 1 110 ? 9.236 5.671 -10.035 1.00 82.88 110 LEU A N 1
ATOM 898 C CA . LEU A 1 110 ? 10.233 4.643 -9.782 1.00 82.88 110 LEU A CA 1
ATOM 899 C C . LEU A 1 110 ? 11.511 5.042 -10.534 1.00 82.88 110 LEU A C 1
ATOM 901 O O . LEU A 1 110 ? 11.608 4.765 -11.729 1.00 82.88 110 LEU A O 1
ATOM 905 N N . PRO A 1 111 ? 12.454 5.760 -9.888 1.00 69.00 111 PRO A N 1
ATOM 906 C CA . PRO A 1 111 ? 13.697 6.178 -10.543 1.00 69.00 111 PRO A CA 1
ATOM 907 C C . PRO A 1 111 ? 14.602 4.982 -10.870 1.00 69.00 111 PRO A C 1
ATOM 909 O O . PRO A 1 111 ? 15.383 5.030 -11.816 1.00 69.00 111 PRO A O 1
ATOM 912 N N . THR A 1 112 ? 14.448 3.896 -10.115 1.00 76.06 112 THR A N 1
ATOM 913 C CA . THR A 1 112 ? 15.129 2.617 -10.308 1.00 76.06 112 THR A CA 1
ATOM 914 C C . THR A 1 112 ? 14.081 1.508 -10.393 1.00 76.06 112 THR A C 1
ATOM 916 O O . THR A 1 112 ? 12.964 1.665 -9.899 1.00 76.06 112 THR A O 1
ATOM 919 N N . PHE A 1 113 ? 14.441 0.379 -11.008 1.00 78.12 113 PHE A N 1
ATOM 920 C CA . PHE A 1 113 ? 13.583 -0.800 -11.115 1.00 78.12 113 PHE A CA 1
ATOM 921 C C . PHE A 1 113 ? 13.119 -1.265 -9.719 1.00 78.12 113 PHE A C 1
ATOM 923 O O . PHE A 1 113 ? 13.953 -1.595 -8.871 1.00 78.12 113 PHE A O 1
ATOM 930 N N . LEU A 1 114 ? 11.802 -1.268 -9.470 1.00 83.44 114 LEU A N 1
ATOM 931 C CA . LEU A 1 114 ? 11.208 -1.872 -8.276 1.00 83.44 114 LEU A CA 1
ATOM 932 C C . LEU A 1 114 ? 11.605 -3.345 -8.253 1.00 83.44 114 LEU A C 1
ATOM 934 O O . LEU A 1 114 ? 11.340 -4.053 -9.220 1.00 83.44 114 LEU A O 1
ATOM 938 N N . LYS A 1 115 ? 12.252 -3.797 -7.179 1.00 82.75 115 LYS A N 1
ATOM 939 C CA . LYS A 1 115 ? 12.757 -5.173 -7.100 1.00 82.75 115 LYS A CA 1
ATOM 940 C C . LYS A 1 115 ? 11.804 -6.124 -6.398 1.00 82.75 115 LYS A C 1
ATOM 942 O O . LYS A 1 115 ? 11.799 -7.303 -6.710 1.00 82.75 115 LYS A O 1
ATOM 947 N N . ILE A 1 116 ? 11.022 -5.607 -5.453 1.00 84.94 116 ILE A N 1
ATOM 948 C CA . ILE A 1 116 ? 10.250 -6.435 -4.530 1.00 84.94 116 ILE A CA 1
ATOM 949 C C . ILE A 1 116 ? 8.794 -5.975 -4.536 1.00 84.94 116 ILE A C 1
ATOM 951 O O . ILE A 1 116 ? 8.495 -4.813 -4.242 1.00 84.94 116 ILE A O 1
ATOM 955 N N . LEU A 1 117 ? 7.903 -6.919 -4.827 1.00 90.75 117 LEU A N 1
ATOM 956 C CA . LEU A 1 117 ? 6.486 -6.865 -4.488 1.00 90.75 117 LEU A CA 1
ATOM 957 C C . LEU A 1 117 ? 6.190 -8.014 -3.509 1.00 90.75 117 LEU A C 1
ATOM 959 O O . LEU A 1 117 ? 6.793 -9.071 -3.660 1.00 90.75 117 LEU A O 1
ATOM 963 N N . PRO A 1 118 ? 5.318 -7.828 -2.504 1.00 91.56 118 PRO A N 1
ATOM 964 C CA . PRO A 1 118 ? 4.994 -8.893 -1.553 1.00 91.56 118 PRO A CA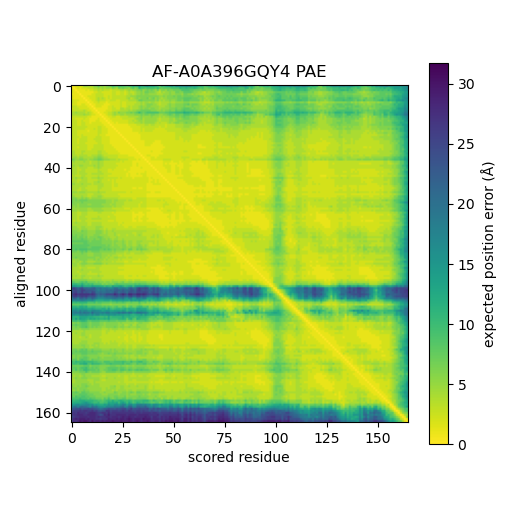 1
ATOM 965 C C . PRO A 1 118 ? 4.224 -10.047 -2.205 1.00 91.56 118 PRO A C 1
ATOM 967 O O . PRO A 1 118 ? 3.232 -9.806 -2.892 1.00 91.56 118 PRO A O 1
ATOM 970 N N . ASP A 1 119 ? 4.630 -11.287 -1.934 1.00 91.00 119 ASP A N 1
ATOM 971 C CA . ASP A 1 119 ? 4.051 -12.500 -2.543 1.00 91.00 119 ASP A CA 1
ATOM 972 C C . ASP A 1 119 ? 2.612 -12.802 -2.075 1.00 91.00 119 ASP A C 1
ATOM 974 O O . ASP A 1 119 ? 1.858 -13.512 -2.738 1.00 91.00 119 ASP A O 1
ATOM 978 N N . ASP A 1 120 ? 2.179 -12.211 -0.957 1.00 93.62 120 ASP A N 1
ATOM 979 C CA . ASP A 1 120 ? 0.804 -12.313 -0.443 1.00 93.62 120 ASP A CA 1
ATOM 980 C C . ASP A 1 120 ? -0.177 -11.328 -1.114 1.00 93.62 120 ASP A C 1
ATOM 982 O O . ASP A 1 120 ? -1.360 -11.248 -0.739 1.00 93.62 120 ASP A O 1
ATOM 986 N N . LEU A 1 121 ? 0.282 -10.571 -2.120 1.00 96.06 121 LEU A N 1
ATOM 987 C CA . LEU A 1 121 ? -0.567 -9.666 -2.889 1.00 96.06 121 LEU A CA 1
ATOM 988 C C . LEU A 1 121 ? -1.698 -10.428 -3.581 1.00 96.06 121 LEU A C 1
ATOM 990 O O . LEU A 1 121 ? -1.480 -11.287 -4.426 1.00 96.06 121 LEU A O 1
ATOM 994 N N . LYS A 1 122 ? -2.935 -10.029 -3.277 1.00 97.38 122 LYS A N 1
ATOM 995 C CA . LYS A 1 122 ? -4.158 -10.565 -3.896 1.00 97.38 122 LYS A CA 1
ATOM 996 C C . LYS A 1 122 ? -4.723 -9.642 -4.960 1.00 97.38 122 LYS A C 1
ATOM 998 O O . LYS A 1 122 ? -5.379 -10.099 -5.893 1.00 97.38 122 LYS A O 1
ATOM 1003 N N . PHE A 1 123 ? -4.499 -8.342 -4.807 1.00 97.94 123 PHE A N 1
ATOM 1004 C CA . PHE A 1 123 ? -4.977 -7.329 -5.734 1.00 97.94 123 PHE A CA 1
ATOM 1005 C C . PHE A 1 123 ? -3.892 -6.287 -5.973 1.00 97.94 123 PHE A C 1
ATOM 1007 O O . PHE A 1 123 ? -3.455 -5.609 -5.040 1.00 97.94 123 PHE A O 1
ATOM 1014 N N . LEU A 1 124 ? -3.509 -6.134 -7.237 1.00 96.81 124 LEU A N 1
ATOM 1015 C CA . LEU A 1 124 ? -2.559 -5.128 -7.678 1.00 96.81 124 LEU A CA 1
ATOM 1016 C C . LEU A 1 124 ? -3.204 -4.276 -8.764 1.00 96.81 124 LEU A C 1
ATOM 1018 O O . LEU A 1 124 ? -3.321 -4.701 -9.914 1.00 96.81 124 LEU A O 1
ATOM 1022 N N . ARG A 1 125 ? -3.604 -3.059 -8.393 1.00 96.25 125 ARG A N 1
ATOM 1023 C CA . ARG A 1 125 ? -3.916 -2.001 -9.346 1.00 96.25 125 ARG A CA 1
ATOM 1024 C C . ARG A 1 125 ? -2.860 -0.913 -9.302 1.00 96.25 125 ARG A C 1
ATOM 1026 O O . ARG A 1 125 ? -2.610 -0.353 -8.235 1.00 96.25 125 ARG A O 1
ATOM 1033 N N . TRP A 1 126 ? -2.293 -0.585 -10.455 1.00 93.94 126 TRP A N 1
ATOM 1034 C CA . TRP A 1 126 ? -1.313 0.488 -10.569 1.00 93.94 126 TRP A CA 1
ATOM 1035 C C . TRP A 1 126 ? -1.455 1.221 -11.904 1.00 93.94 126 TRP A C 1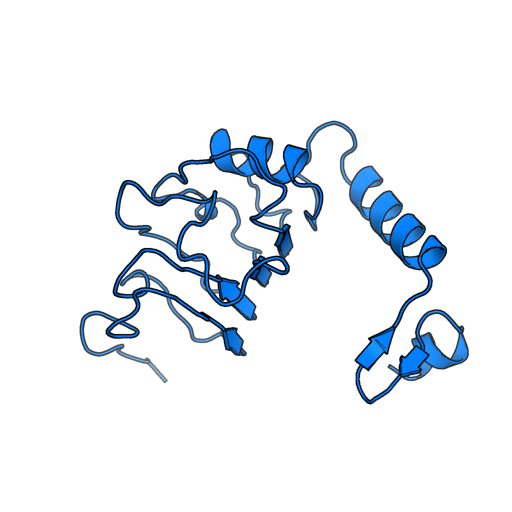
ATOM 1037 O O . TRP A 1 126 ? -0.873 0.844 -12.921 1.00 93.94 126 TRP A O 1
ATOM 1047 N N . ASP A 1 127 ? -2.239 2.294 -11.886 1.00 91.69 127 ASP A N 1
ATOM 1048 C CA . ASP A 1 127 ? -2.450 3.157 -13.046 1.00 91.69 127 ASP A CA 1
ATOM 1049 C C . ASP A 1 127 ? -1.132 3.856 -13.419 1.00 91.69 127 ASP A C 1
ATOM 1051 O O . ASP A 1 127 ? -0.397 4.346 -12.552 1.00 91.69 127 ASP A O 1
ATOM 1055 N N . SER A 1 128 ? -0.831 3.909 -14.717 1.00 89.25 128 SER A N 1
ATOM 1056 C CA . SER A 1 128 ? 0.404 4.493 -15.253 1.00 89.25 128 SER A CA 1
ATOM 1057 C C . SER A 1 128 ? 1.681 3.878 -14.662 1.00 89.25 128 SER A C 1
ATOM 1059 O O . SER A 1 128 ? 2.664 4.584 -14.416 1.00 89.25 128 SER A O 1
ATOM 1061 N N . PHE A 1 129 ? 1.674 2.558 -14.420 1.00 90.69 129 PHE A N 1
ATOM 1062 C CA . PHE A 1 129 ? 2.845 1.828 -13.928 1.00 90.69 129 PHE A CA 1
ATOM 1063 C C . PHE A 1 129 ? 4.072 2.073 -14.836 1.00 90.69 129 PHE A C 1
ATOM 1065 O O . PHE A 1 129 ? 3.973 1.899 -16.056 1.00 90.69 129 PHE A O 1
ATOM 1072 N N . PRO A 1 130 ? 5.218 2.516 -14.279 1.00 86.44 130 PRO A N 1
ATOM 1073 C CA . PRO A 1 130 ? 6.298 3.100 -15.077 1.00 86.44 130 PRO A CA 1
ATOM 1074 C C . PRO A 1 130 ? 7.288 2.085 -15.670 1.00 86.44 130 PRO A C 1
ATOM 1076 O O . PRO A 1 130 ? 8.070 2.472 -16.541 1.00 86.44 130 PRO A O 1
ATOM 1079 N N . GLN A 1 131 ? 7.291 0.829 -15.209 1.00 88.12 131 GLN A N 1
ATOM 1080 C CA . GLN A 1 131 ? 8.203 -0.217 -15.692 1.00 88.12 131 GLN A CA 1
ATOM 1081 C C . GLN A 1 131 ? 7.587 -1.026 -16.843 1.00 88.12 131 GLN A C 1
ATOM 1083 O O . GLN A 1 131 ? 6.372 -1.027 -17.036 1.00 88.12 131 GLN A O 1
ATOM 1088 N N . ARG A 1 132 ? 8.452 -1.714 -17.599 1.00 90.25 132 ARG A N 1
ATOM 1089 C CA . ARG A 1 132 ? 8.082 -2.565 -18.745 1.00 90.25 132 ARG A CA 1
ATOM 1090 C C . ARG A 1 132 ? 7.729 -4.005 -18.378 1.00 90.25 132 ARG A C 1
ATOM 1092 O O . ARG A 1 132 ? 7.129 -4.696 -19.195 1.00 90.25 132 ARG A O 1
ATOM 1099 N N . SER A 1 133 ? 8.090 -4.418 -17.170 1.00 89.81 133 SER A N 1
ATOM 1100 C CA . SER A 1 133 ? 7.869 -5.738 -16.583 1.00 89.81 133 SER A CA 1
ATOM 1101 C C . SER A 1 133 ? 7.615 -5.595 -15.080 1.00 89.81 133 SER A C 1
ATOM 1103 O O . SER A 1 133 ? 7.994 -4.584 -14.472 1.00 89.81 133 SER A O 1
ATOM 1105 N N . LEU A 1 134 ? 6.937 -6.577 -14.483 1.00 90.44 134 LEU A N 1
ATOM 1106 C CA . LEU A 1 134 ? 6.861 -6.715 -13.029 1.00 90.44 134 LEU A CA 1
ATOM 1107 C C . LEU A 1 134 ? 8.217 -7.185 -12.477 1.00 90.44 134 LEU A C 1
ATOM 1109 O O . LEU A 1 134 ? 9.047 -7.697 -13.233 1.00 90.44 134 LEU A O 1
ATOM 1113 N N . PRO A 1 135 ? 8.472 -7.012 -11.168 1.00 88.62 135 PRO A N 1
ATOM 1114 C CA . PRO A 1 135 ? 9.722 -7.460 -10.578 1.00 88.62 135 PRO A CA 1
ATOM 1115 C C . PRO A 1 135 ? 9.927 -8.966 -10.747 1.00 88.62 135 PRO A C 1
ATOM 1117 O O . PRO A 1 135 ? 9.015 -9.743 -10.487 1.00 88.62 135 PRO A O 1
ATOM 1120 N N . LEU A 1 136 ? 11.135 -9.368 -11.152 1.00 84.25 136 LEU A N 1
ATOM 1121 C CA . LEU A 1 136 ? 11.465 -10.767 -11.451 1.00 84.25 136 LEU A CA 1
ATOM 1122 C C . LEU A 1 136 ? 11.273 -11.699 -10.244 1.00 84.25 136 LEU A C 1
ATOM 1124 O O . LEU A 1 136 ? 10.872 -12.843 -10.406 1.00 84.25 136 LEU A O 1
ATOM 1128 N N . GLU A 1 137 ? 11.557 -11.197 -9.041 1.00 84.12 137 GLU A N 1
ATOM 1129 C CA . GLU A 1 137 ? 11.464 -11.953 -7.787 1.00 84.12 137 GLU A CA 1
ATOM 1130 C C . GLU A 1 137 ? 10.030 -12.044 -7.239 1.00 84.12 137 GLU A C 1
ATOM 1132 O O . GLU A 1 137 ? 9.816 -12.699 -6.227 1.00 84.12 137 GLU A O 1
ATOM 1137 N N . PHE A 1 138 ? 9.047 -11.388 -7.866 1.00 87.75 138 PHE A N 1
ATOM 1138 C CA . PHE A 1 138 ? 7.667 -11.419 -7.389 1.00 87.75 138 PHE A CA 1
ATOM 1139 C C . PHE A 1 138 ? 6.995 -12.749 -7.746 1.00 87.75 138 PHE A C 1
ATOM 1141 O O . PHE A 1 138 ? 6.868 -13.079 -8.929 1.00 87.75 138 PHE A O 1
ATOM 1148 N N . CYS A 1 139 ? 6.509 -13.469 -6.732 1.00 88.38 139 CYS A N 1
ATOM 1149 C CA . CYS A 1 139 ? 5.736 -14.691 -6.908 1.00 88.38 139 CYS A CA 1
ATOM 1150 C C . CYS A 1 139 ? 4.224 -14.382 -6.913 1.00 88.38 139 CYS A C 1
ATOM 1152 O O . CYS A 1 139 ? 3.657 -14.036 -5.874 1.00 88.38 139 CYS A O 1
ATOM 1154 N N . PRO A 1 140 ? 3.522 -14.502 -8.058 1.00 88.62 140 PRO A N 1
ATOM 1155 C CA . PRO A 1 140 ? 2.127 -14.089 -8.172 1.00 88.62 140 PRO A CA 1
ATOM 1156 C C . PRO A 1 140 ? 1.122 -15.195 -7.801 1.00 88.62 140 PRO A C 1
ATOM 1158 O O . PRO A 1 140 ? -0.041 -15.091 -8.184 1.00 88.62 140 PRO A O 1
ATOM 1161 N N . GLU A 1 141 ? 1.521 -16.250 -7.081 1.00 90.38 141 GLU A N 1
ATOM 1162 C CA . GLU A 1 141 ? 0.650 -17.394 -6.738 1.00 90.38 141 GLU A CA 1
ATOM 1163 C C . GLU A 1 141 ? -0.648 -16.978 -6.028 1.00 90.38 141 GLU A C 1
ATOM 1165 O O . GLU A 1 141 ? -1.713 -17.549 -6.270 1.00 90.38 141 GLU A O 1
ATOM 1170 N N . ASN A 1 142 ? -0.585 -15.941 -5.189 1.00 93.69 142 ASN A N 1
ATOM 1171 C CA . ASN A 1 142 ? -1.745 -15.419 -4.466 1.00 93.69 142 ASN A CA 1
ATOM 1172 C C . ASN A 1 142 ? -2.511 -14.322 -5.223 1.00 93.69 142 ASN A C 1
ATOM 1174 O O . ASN A 1 142 ? -3.549 -13.851 -4.734 1.00 93.69 142 ASN A O 1
ATOM 1178 N N . LEU A 1 143 ? -2.025 -13.894 -6.393 1.00 95.25 143 LEU A N 1
ATOM 1179 C CA . LEU A 1 143 ? -2.568 -12.754 -7.121 1.00 95.25 143 LEU A CA 1
ATOM 1180 C C . LEU A 1 143 ? -3.877 -13.129 -7.822 1.00 95.25 143 LEU A C 1
ATOM 1182 O O . LEU A 1 143 ? -3.906 -13.856 -8.808 1.00 95.25 143 LEU A O 1
ATOM 1186 N N . VAL A 1 144 ? -4.984 -12.566 -7.338 1.00 96.38 144 VAL A N 1
ATOM 1187 C CA . VAL A 1 144 ? -6.329 -12.819 -7.880 1.00 96.38 144 VAL A CA 1
ATOM 1188 C C . VAL A 1 144 ? -6.686 -11.821 -8.979 1.00 96.38 144 VAL A C 1
ATOM 1190 O O . VAL A 1 144 ? -7.438 -12.141 -9.899 1.00 96.38 144 VAL A O 1
ATOM 1193 N N . LYS A 1 145 ? -6.192 -10.582 -8.881 1.00 96.06 145 LYS A N 1
ATOM 1194 C CA . LYS A 1 145 ? -6.492 -9.536 -9.860 1.00 96.06 145 LYS A CA 1
ATOM 1195 C C . LYS A 1 145 ? -5.323 -8.582 -10.070 1.00 96.06 145 LYS A C 1
ATOM 1197 O O . LYS A 1 145 ? -4.801 -8.000 -9.120 1.00 96.06 145 LYS A O 1
ATOM 1202 N N . LEU A 1 146 ? -5.011 -8.376 -11.347 1.00 95.75 146 LEU A N 1
ATOM 1203 C CA . LEU A 1 146 ? -4.034 -7.427 -11.859 1.00 95.75 146 LEU A CA 1
ATOM 1204 C C . LEU A 1 146 ? -4.744 -6.394 -12.748 1.00 95.75 146 LEU A C 1
ATOM 1206 O O . LEU A 1 146 ? -5.466 -6.769 -13.669 1.00 95.75 146 LEU A O 1
ATOM 1210 N N . ASP A 1 147 ? -4.563 -5.106 -12.463 1.00 94.81 147 ASP A N 1
ATOM 1211 C CA . ASP A 1 147 ? -5.168 -3.99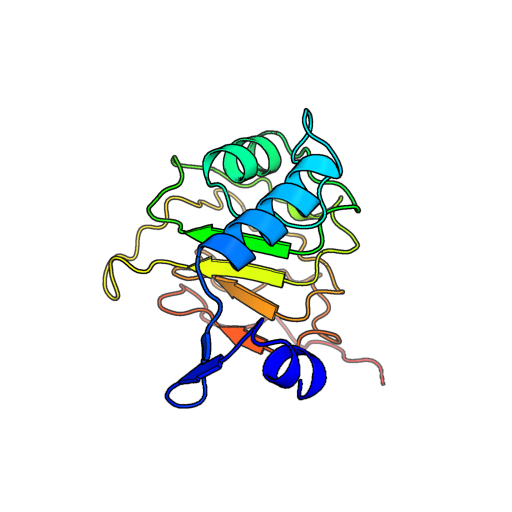2 -13.207 1.00 94.81 147 ASP A CA 1
ATOM 1212 C C . ASP A 1 147 ? -4.126 -2.877 -13.406 1.00 94.81 147 ASP A C 1
ATOM 1214 O O . ASP A 1 147 ? -3.751 -2.180 -12.468 1.00 94.81 147 ASP A O 1
ATOM 1218 N N . MET A 1 148 ? -3.591 -2.715 -14.615 1.00 92.56 148 MET A N 1
ATOM 1219 C CA . MET A 1 148 ? -2.501 -1.760 -14.878 1.00 92.56 148 MET A CA 1
ATOM 1220 C C . MET A 1 148 ? -2.806 -0.856 -16.075 1.00 92.56 148 MET A C 1
ATOM 1222 O O . MET A 1 148 ? -2.109 -0.907 -17.097 1.00 92.56 148 MET A O 1
ATOM 1226 N N . PRO A 1 149 ? -3.864 -0.032 -15.985 1.00 90.00 149 PRO A N 1
ATOM 1227 C CA . PRO A 1 149 ? -4.283 0.811 -17.089 1.00 90.00 149 PRO A CA 1
ATOM 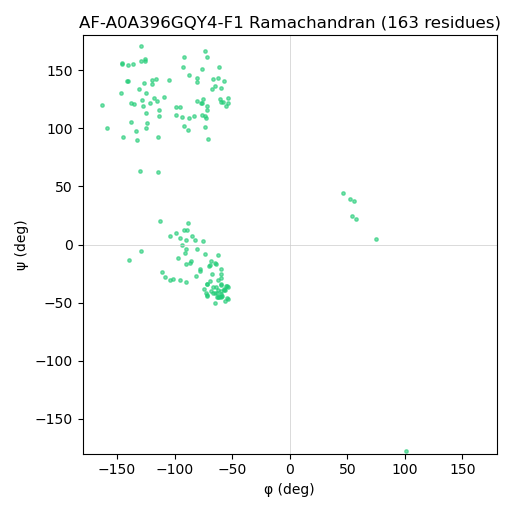1228 C C . PRO A 1 149 ? -3.224 1.881 -17.366 1.00 90.00 149 PRO A C 1
ATOM 1230 O O . PRO A 1 149 ? -2.607 2.429 -16.450 1.00 90.00 149 PRO A O 1
ATOM 1233 N N . HIS A 1 150 ? -3.021 2.182 -18.649 1.00 87.88 150 HIS A N 1
ATOM 1234 C CA . HIS A 1 150 ? -2.064 3.194 -19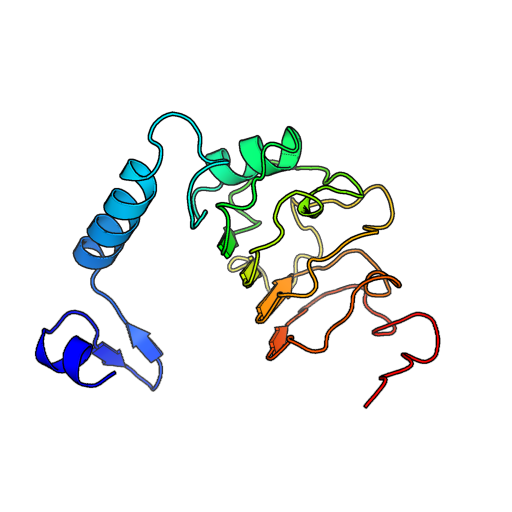.120 1.00 87.88 150 HIS A CA 1
ATOM 1235 C C . HIS A 1 150 ? -0.611 2.957 -18.664 1.00 87.88 150 HIS A C 1
ATOM 1237 O O . HIS A 1 150 ? 0.187 3.893 -18.618 1.00 87.88 150 HIS A O 1
ATOM 1243 N N . SER A 1 151 ? -0.268 1.715 -18.313 1.00 88.31 151 SER A N 1
ATOM 1244 C CA . SER A 1 151 ? 1.089 1.327 -17.933 1.00 88.31 151 SER A CA 1
ATOM 1245 C C . SER A 1 151 ? 2.036 1.261 -19.131 1.00 88.31 151 SER A C 1
ATOM 1247 O O . SER A 1 151 ? 1.621 1.261 -20.290 1.00 88.31 151 SER A O 1
ATOM 1249 N N . ARG A 1 152 ? 3.336 1.199 -18.834 1.00 88.31 152 ARG A N 1
ATOM 1250 C CA . ARG A 1 152 ? 4.398 0.930 -19.812 1.00 88.31 152 ARG A CA 1
ATOM 1251 C C . ARG A 1 152 ? 4.741 -0.555 -19.920 1.00 88.31 152 ARG A C 1
ATOM 1253 O O . ARG A 1 152 ? 5.781 -0.869 -20.490 1.00 88.31 152 ARG A O 1
ATOM 1260 N N . LEU A 1 153 ? 3.915 -1.440 -19.355 1.00 89.56 153 LEU A N 1
ATOM 1261 C CA . LEU A 1 153 ? 4.149 -2.877 -19.417 1.00 89.56 153 LEU A CA 1
ATOM 1262 C C . LEU A 1 153 ? 4.158 -3.350 -20.873 1.00 89.56 153 LEU A C 1
ATOM 1264 O O . LEU A 1 153 ? 3.199 -3.139 -21.611 1.00 89.56 153 LEU A O 1
ATOM 1268 N N . GLU A 1 154 ? 5.244 -4.009 -21.255 1.00 90.88 154 GLU A N 1
ATOM 1269 C CA . GLU A 1 154 ? 5.409 -4.683 -22.547 1.00 90.88 154 GLU A CA 1
ATOM 1270 C C . GLU A 1 154 ? 5.277 -6.204 -22.368 1.00 90.88 154 GLU A C 1
ATOM 1272 O O . GLU A 1 154 ? 4.772 -6.898 -23.247 1.00 90.88 154 GLU A O 1
ATOM 1277 N N . GLN A 1 155 ? 5.670 -6.711 -21.197 1.00 88.19 155 GLN A N 1
ATOM 1278 C CA . GLN A 1 155 ? 5.556 -8.107 -20.781 1.00 88.19 155 GLN A CA 1
ATOM 1279 C C . GLN A 1 155 ? 5.282 -8.177 -19.277 1.00 88.19 155 GLN A C 1
ATOM 1281 O O . GLN A 1 155 ? 5.614 -7.249 -18.543 1.00 88.19 155 GLN A O 1
ATOM 1286 N N . LEU A 1 156 ? 4.674 -9.261 -18.792 1.00 82.69 156 LEU A N 1
ATOM 1287 C CA . LEU A 1 156 ? 4.421 -9.407 -17.355 1.00 82.69 156 LEU A CA 1
ATOM 1288 C C . LEU A 1 156 ? 5.714 -9.688 -16.580 1.00 82.69 156 LEU A C 1
ATOM 1290 O O . LEU A 1 156 ? 5.942 -9.064 -15.549 1.00 82.69 156 LEU A O 1
ATOM 1294 N N . TRP A 1 157 ? 6.585 -10.546 -17.108 1.00 80.56 157 TRP A N 1
ATOM 1295 C CA . TRP A 1 157 ? 7.825 -10.992 -16.463 1.00 80.56 157 TRP A CA 1
ATOM 1296 C C . TRP A 1 157 ? 8.941 -11.082 -17.503 1.00 80.56 157 TRP A C 1
ATOM 1298 O O . TRP A 1 157 ? 8.674 -11.281 -18.688 1.00 80.56 157 TRP A O 1
ATOM 1308 N N . GLU A 1 158 ? 10.189 -10.948 -17.064 1.00 69.25 158 GLU A N 1
ATOM 1309 C CA . GLU A 1 158 ? 11.357 -11.233 -17.900 1.00 69.25 158 GLU A CA 1
ATOM 1310 C C . GLU A 1 158 ? 11.736 -12.715 -17.768 1.00 69.25 158 GLU A C 1
ATOM 1312 O O . GLU A 1 158 ? 12.388 -13.108 -16.807 1.00 69.25 158 GLU A O 1
ATOM 1317 N N . GLY A 1 159 ? 11.320 -13.542 -18.733 1.00 66.62 159 GLY A N 1
ATOM 1318 C CA . GLY A 1 159 ? 11.590 -14.988 -18.759 1.00 66.62 159 GLY A CA 1
ATOM 1319 C C . GLY A 1 159 ? 10.412 -15.864 -18.311 1.00 66.62 159 GLY A C 1
ATOM 1320 O O . GLY A 1 159 ? 9.321 -15.367 -18.027 1.00 66.62 159 GLY A O 1
ATOM 1321 N N . ASP A 1 160 ? 10.630 -17.182 -18.280 1.00 59.94 160 ASP A N 1
ATOM 1322 C CA . ASP A 1 160 ? 9.615 -18.161 -17.876 1.00 59.94 160 ASP A CA 1
ATOM 1323 C C . ASP A 1 160 ? 9.459 -18.174 -16.347 1.00 59.94 160 ASP A C 1
ATOM 1325 O O . ASP A 1 160 ? 10.413 -18.450 -15.616 1.00 59.94 160 ASP A O 1
ATOM 1329 N N . GLN A 1 161 ? 8.249 -17.910 -15.847 1.00 59.59 161 GLN A N 1
ATOM 1330 C CA . GLN A 1 161 ? 7.929 -18.154 -14.440 1.00 59.59 161 GLN A CA 1
ATOM 1331 C C . GLN A 1 161 ? 7.808 -19.662 -14.210 1.00 59.59 161 GLN A C 1
ATOM 1333 O O . GLN A 1 161 ? 6.860 -20.305 -14.663 1.00 59.59 161 GLN A O 1
ATOM 1338 N N . LEU A 1 162 ? 8.784 -20.236 -13.507 1.00 52.91 162 LEU A N 1
ATOM 1339 C CA . LEU A 1 162 ? 8.715 -21.608 -13.017 1.00 52.91 162 LEU A CA 1
ATOM 1340 C C . LEU A 1 162 ? 7.689 -21.671 -11.880 1.00 52.91 162 LEU A C 1
ATOM 1342 O O . LEU A 1 162 ? 8.027 -21.461 -10.720 1.00 52.91 162 LEU A O 1
ATOM 1346 N N . PHE A 1 163 ? 6.432 -21.954 -12.213 1.00 52.91 163 PHE A N 1
ATOM 1347 C CA . PHE A 1 163 ? 5.435 -22.336 -11.219 1.00 52.91 163 PHE A CA 1
ATOM 1348 C C . PHE A 1 163 ? 5.737 -23.768 -10.762 1.00 52.91 163 PHE A C 1
ATOM 1350 O O . PHE A 1 163 ? 5.620 -24.711 -11.548 1.00 52.91 163 PHE A O 1
ATOM 1357 N N . ALA A 1 164 ? 6.176 -23.935 -9.515 1.00 41.72 164 ALA A N 1
ATOM 1358 C CA . ALA A 1 164 ? 6.296 -25.252 -8.902 1.00 41.72 164 ALA A CA 1
ATOM 1359 C C . ALA A 1 164 ? 4.915 -25.653 -8.358 1.00 41.72 164 ALA A C 1
ATOM 1361 O O . ALA A 1 164 ? 4.418 -25.025 -7.427 1.00 41.72 164 ALA A O 1
ATOM 1362 N N . PHE A 1 165 ? 4.285 -26.654 -8.980 1.00 38.88 165 PHE A N 1
ATOM 1363 C CA . PHE A 1 165 ? 3.066 -27.297 -8.473 1.00 38.88 165 PHE A CA 1
ATOM 1364 C C . PHE A 1 165 ? 3.386 -28.317 -7.377 1.00 38.88 165 PHE A C 1
ATOM 1366 O O . PHE A 1 165 ? 4.440 -28.987 -7.490 1.00 38.88 165 PHE A O 1
#

pLDDT: mean 89.5, std 11.49, range [38.88, 98.56]

Radius of gyration: 16.87 Å; Cα contacts (8 Å, |Δi|>4): 309; chains: 1; bounding box: 45×42×39 Å

Solvent-accessible surface area (backbone atoms only — not comparable to full-atom values): 9157 Å² total; per-residue (Å²): 114,62,71,45,43,77,68,68,59,38,46,76,57,98,91,36,85,43,63,54,66,73,59,50,50,53,56,51,47,56,43,40,65,66,27,77,91,38,64,29,56,13,45,60,43,63,53,42,67,55,48,48,54,22,49,68,65,54,44,44,26,54,47,24,28,35,42,43,36,57,37,82,73,32,73,79,42,63,49,53,42,57,45,42,69,48,18,62,51,24,27,36,43,36,36,38,56,92,89,44,102,78,63,68,77,51,29,66,39,66,90,52,77,56,47,50,56,44,47,55,25,31,32,44,31,33,46,30,35,84,48,46,45,50,36,79,77,42,50,63,85,49,47,75,44,80,44,55,55,75,36,50,60,81,42,71,52,85,70,85,82,82,77,85,129

Foldseek 3Di:
DVVCVVVVQWDADPNDIDGDPVSVVVVVVVQCVCDVPQLLQGQEEDDQVNCQVCQQVLSHACSHAEYAAQQVPHAQGEGDLCSCVRNQNHAYYAHDHPPDLPDLDGSYDHPDHNADDHQNHQYDHDESAEDQEHHQPHHVPNHNDDHYRSYNHPDHHDDDDPDDD

Secondary structure (DSSP, 8-state):
-HHHHHTTS-EEETTEEE--HHHHHHHHHHHHHH-SS-GGGSSEE--HHHHHHHHHTT---TT--EEEEETTTSPPEEPPTTTTTT-TT--EEEEE-SS-SS----SEE-SS------TT-SEEEETT--SSS--TT--GGG--EEE-TT---S-SSSS------

Nearest PDB structures (foldseek):
  6if5-assembly1_A  TM=5.657E-01  e=1.620E-01  Macaca mulatta
  6k4y-assembly1_M  TM=4.792E-01  e=5.881E+00  Tequatrovirus T4
  6wml-assembly2_D  TM=5.038E-01  e=4.647E+00  Homo sapiens